Protein AF-A0AA45RXM5-F1 (afdb_monomer_lite)

Structure (mmCIF, N/CA/C/O backbone):
data_AF-A0AA45RXM5-F1
#
_entry.id   AF-A0AA45RXM5-F1
#
loop_
_atom_site.group_PDB
_atom_site.id
_atom_site.type_symbol
_atom_site.label_atom_id
_atom_site.label_alt_id
_atom_site.label_comp_id
_atom_site.label_asym_id
_atom_site.label_entity_id
_atom_site.label_seq_id
_atom_site.pdbx_PDB_ins_code
_atom_site.Cartn_x
_atom_site.Cartn_y
_atom_site.Cartn_z
_atom_site.occupancy
_atom_site.B_iso_or_equiv
_atom_site.auth_seq_id
_atom_site.auth_comp_id
_atom_site.auth_asym_id
_atom_site.auth_atom_id
_atom_site.pdbx_PDB_model_num
ATOM 1 N N . MET A 1 1 ? 34.322 11.669 0.028 1.00 33.38 1 MET A N 1
ATOM 2 C CA . MET A 1 1 ? 33.223 10.801 0.497 1.00 33.38 1 MET A CA 1
ATOM 3 C C . MET A 1 1 ? 32.283 10.610 -0.679 1.00 33.38 1 MET A C 1
ATOM 5 O O . MET A 1 1 ? 31.743 11.590 -1.169 1.00 33.38 1 MET A O 1
ATOM 9 N N . TYR A 1 2 ? 32.224 9.398 -1.224 1.00 33.59 2 TYR A N 1
ATOM 10 C CA . TYR A 1 2 ? 31.360 9.061 -2.355 1.00 33.59 2 TYR A CA 1
ATOM 11 C C . TYR A 1 2 ? 29.954 8.795 -1.804 1.00 33.59 2 TYR A C 1
ATOM 13 O O . TYR A 1 2 ? 29.786 7.878 -1.003 1.00 33.59 2 TYR A O 1
ATOM 21 N N . ASN A 1 3 ? 28.958 9.586 -2.208 1.00 40.06 3 ASN A N 1
ATOM 22 C CA . ASN A 1 3 ? 27.546 9.275 -1.975 1.00 40.06 3 ASN A CA 1
ATOM 23 C C . ASN A 1 3 ? 27.156 8.142 -2.932 1.00 40.06 3 ASN A C 1
ATOM 25 O O . ASN A 1 3 ? 26.559 8.378 -3.980 1.00 40.06 3 ASN A O 1
ATOM 29 N N . GLY A 1 4 ? 27.583 6.916 -2.627 1.00 42.06 4 GLY A N 1
ATOM 30 C CA . GLY A 1 4 ? 27.075 5.730 -3.303 1.00 42.06 4 GLY A CA 1
ATOM 31 C C . GLY A 1 4 ? 25.599 5.598 -2.954 1.00 42.06 4 GLY A C 1
ATOM 32 O O . GLY A 1 4 ? 25.270 5.136 -1.867 1.00 42.06 4 GLY A O 1
ATOM 33 N N . GLY A 1 5 ? 24.722 6.083 -3.834 1.00 47.59 5 GLY A N 1
ATOM 34 C CA . GLY A 1 5 ? 23.278 5.929 -3.697 1.00 47.59 5 GLY A CA 1
ATOM 35 C C . GLY A 1 5 ? 22.941 4.446 -3.701 1.00 47.59 5 GLY A C 1
ATOM 36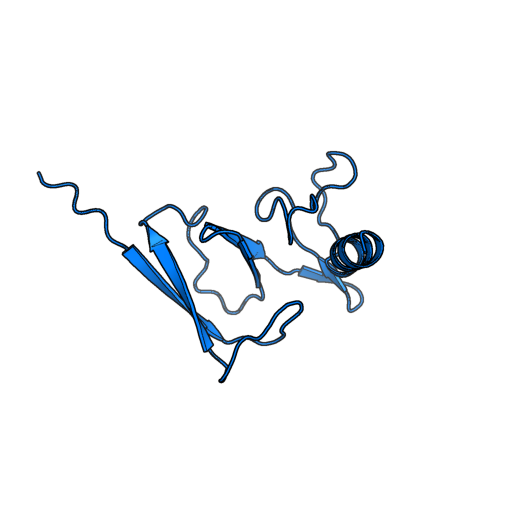 O O . GLY A 1 5 ? 22.945 3.817 -4.755 1.00 47.59 5 GLY A O 1
ATOM 37 N N . GLY A 1 6 ? 22.730 3.868 -2.522 1.00 57.97 6 GLY A N 1
ATOM 38 C CA . GLY A 1 6 ? 22.309 2.480 -2.427 1.00 57.97 6 GLY A CA 1
ATOM 39 C C . GLY A 1 6 ? 20.874 2.342 -2.922 1.00 57.97 6 GLY A C 1
ATOM 40 O O . GLY A 1 6 ? 20.030 3.209 -2.683 1.00 57.97 6 GLY A O 1
ATOM 41 N N . CYS A 1 7 ? 20.618 1.257 -3.642 1.00 63.88 7 CYS A N 1
ATOM 42 C CA . CYS A 1 7 ? 19.267 0.789 -3.904 1.00 63.88 7 CYS A CA 1
ATOM 43 C C . CYS A 1 7 ? 18.884 -0.196 -2.798 1.00 63.88 7 CYS A C 1
ATOM 45 O O . CYS A 1 7 ? 19.647 -1.108 -2.482 1.00 63.88 7 CYS A O 1
ATOM 47 N N . GLU A 1 8 ? 17.701 -0.017 -2.232 1.00 63.69 8 GLU A N 1
ATOM 48 C CA . GLU A 1 8 ? 17.062 -0.934 -1.297 1.00 63.69 8 GLU A CA 1
ATOM 49 C C . GLU A 1 8 ? 16.139 -1.850 -2.104 1.00 63.69 8 GLU A C 1
ATOM 51 O O . GLU A 1 8 ? 15.386 -1.382 -2.962 1.00 63.69 8 GLU A O 1
ATOM 56 N N . THR A 1 9 ? 16.213 -3.157 -1.855 1.00 69.44 9 THR A N 1
ATOM 57 C CA . THR A 1 9 ? 15.263 -4.131 -2.408 1.00 69.44 9 THR A CA 1
ATOM 58 C C . THR A 1 9 ? 14.418 -4.669 -1.265 1.00 69.44 9 THR A C 1
ATOM 60 O O . THR A 1 9 ? 14.967 -5.103 -0.255 1.00 69.44 9 THR A O 1
ATOM 63 N N . LEU A 1 10 ? 13.097 -4.620 -1.422 1.00 73.38 10 LEU A N 1
ATOM 64 C CA . LEU A 1 10 ? 12.132 -5.154 -0.471 1.00 73.38 10 LEU A CA 1
ATOM 65 C C . LEU A 1 10 ? 11.400 -6.334 -1.094 1.00 73.38 10 LEU A C 1
ATOM 67 O O . LEU A 1 10 ? 10.859 -6.220 -2.190 1.00 73.38 10 LEU A O 1
ATOM 71 N N . GLU A 1 11 ? 11.335 -7.429 -0.352 1.00 74.88 11 GLU A N 1
ATOM 72 C CA . GLU A 1 11 ? 10.531 -8.599 -0.676 1.00 74.88 11 GLU A CA 1
ATOM 73 C C . GLU A 1 11 ? 9.260 -8.575 0.165 1.00 74.88 11 GLU A C 1
ATOM 75 O O . GLU A 1 11 ? 9.311 -8.698 1.386 1.00 74.88 11 GLU A O 1
ATOM 80 N N . VAL A 1 12 ? 8.113 -8.395 -0.487 1.00 74.19 12 VAL A N 1
ATOM 81 C CA . VAL A 1 12 ? 6.804 -8.443 0.169 1.00 74.19 12 VAL A CA 1
ATOM 82 C C . VAL A 1 12 ? 6.100 -9.707 -0.275 1.00 74.19 12 VAL A C 1
ATOM 84 O O . VAL A 1 12 ? 5.840 -9.892 -1.466 1.00 74.19 12 VAL A O 1
ATOM 87 N N . LYS A 1 13 ? 5.757 -10.566 0.685 1.00 79.50 13 LYS A N 1
ATOM 88 C CA . LYS A 1 13 ? 4.851 -11.677 0.415 1.00 79.50 13 LYS A CA 1
ATOM 89 C C . LYS A 1 13 ? 3.440 -11.120 0.234 1.00 79.50 13 LYS A C 1
ATOM 91 O O . LYS A 1 13 ? 2.907 -10.487 1.142 1.00 79.50 13 LYS A O 1
ATOM 96 N N . ALA A 1 14 ? 2.856 -11.325 -0.939 1.00 80.31 14 ALA A N 1
ATOM 97 C CA . ALA A 1 14 ? 1.507 -10.878 -1.234 1.00 80.31 14 ALA A CA 1
ATOM 98 C C . ALA A 1 14 ? 0.499 -11.797 -0.536 1.00 80.31 14 ALA A C 1
ATOM 100 O O . ALA A 1 14 ? 0.383 -12.973 -0.876 1.00 80.31 14 ALA A O 1
ATOM 101 N N . ASP A 1 15 ? -0.221 -11.248 0.439 1.00 82.94 15 ASP A N 1
ATOM 102 C CA . ASP A 1 15 ? -1.413 -11.882 1.008 1.00 82.94 15 ASP A CA 1
ATOM 103 C C . ASP A 1 15 ? -2.594 -11.786 0.026 1.00 82.94 15 ASP A C 1
ATOM 105 O O . ASP A 1 15 ? -3.228 -12.785 -0.312 1.00 82.94 15 ASP A O 1
ATOM 109 N N . HIS A 1 16 ? -2.815 -10.587 -0.522 1.00 83.38 16 HIS A N 1
ATOM 110 C CA . HIS A 1 16 ? -3.866 -10.312 -1.493 1.00 83.38 16 HIS A CA 1
ATOM 111 C C . HIS A 1 16 ? -3.394 -9.348 -2.588 1.00 83.38 16 HIS A C 1
ATOM 113 O O . HIS A 1 16 ? -2.630 -8.415 -2.329 1.00 83.38 16 HIS A O 1
ATOM 119 N N . VAL A 1 17 ? -3.876 -9.546 -3.820 1.00 85.12 17 VAL A N 1
ATOM 120 C CA . VAL A 1 17 ? -3.550 -8.701 -4.978 1.00 85.12 17 VAL A CA 1
ATOM 121 C C . VAL A 1 17 ? -4.806 -7.987 -5.456 1.00 85.12 17 VAL A C 1
ATOM 123 O O . VAL A 1 17 ? -5.671 -8.587 -6.082 1.00 85.12 17 VAL A O 1
ATOM 126 N N . TYR A 1 18 ? -4.889 -6.683 -5.189 1.00 84.00 18 TYR A N 1
ATOM 127 C CA . TYR A 1 18 ? -6.038 -5.863 -5.591 1.00 84.00 18 TYR A CA 1
ATOM 128 C C . TYR A 1 18 ? -5.980 -5.408 -7.056 1.00 84.00 18 TYR A C 1
ATOM 130 O O . TYR A 1 18 ? -7.015 -5.141 -7.663 1.00 84.00 18 TYR A O 1
ATOM 138 N N . ARG A 1 19 ? -4.775 -5.267 -7.630 1.00 83.75 19 ARG A N 1
ATOM 139 C CA . ARG A 1 19 ? -4.559 -4.862 -9.029 1.00 83.75 19 ARG A CA 1
ATOM 140 C C . ARG A 1 19 ? -3.294 -5.496 -9.599 1.00 83.75 19 ARG A C 1
ATOM 142 O O . ARG A 1 19 ? -2.278 -5.575 -8.913 1.00 83.75 19 ARG A O 1
ATOM 149 N N . GLY A 1 20 ? -3.347 -5.833 -10.887 1.00 80.62 20 GLY A N 1
ATOM 150 C CA . GLY A 1 20 ? -2.238 -6.472 -11.594 1.00 80.62 20 GLY A CA 1
ATOM 151 C C . GLY A 1 20 ? -2.004 -7.905 -11.119 1.00 80.62 20 GLY A C 1
ATOM 152 O O . GLY A 1 20 ? -2.914 -8.554 -10.613 1.00 80.62 20 GLY A O 1
ATOM 153 N N . GLU A 1 21 ? -0.776 -8.384 -11.283 1.00 75.06 21 GLU A N 1
ATOM 154 C CA . GLU A 1 21 ? -0.367 -9.746 -10.932 1.00 75.06 21 GLU A CA 1
ATOM 155 C C . GLU A 1 21 ? 0.863 -9.687 -10.014 1.00 75.06 21 GLU A C 1
ATOM 157 O O . GLU A 1 21 ? 1.782 -8.899 -10.255 1.00 75.06 21 GLU A O 1
ATOM 162 N N . ALA A 1 22 ? 0.894 -10.496 -8.949 1.00 67.00 22 ALA A N 1
ATOM 163 C CA . ALA A 1 22 ? 2.046 -10.580 -8.039 1.00 67.00 22 ALA A CA 1
ATOM 164 C C . ALA A 1 22 ? 2.991 -11.762 -8.328 1.00 67.00 22 ALA A C 1
ATOM 166 O O . ALA A 1 22 ? 4.049 -11.836 -7.710 1.00 67.00 22 ALA A O 1
ATOM 167 N N . GLY A 1 23 ? 2.652 -12.645 -9.276 1.00 66.94 23 GLY A N 1
ATOM 168 C CA . GLY A 1 23 ? 3.434 -13.852 -9.575 1.00 66.94 23 GLY A CA 1
ATOM 169 C C . GLY A 1 23 ? 3.450 -14.858 -8.416 1.00 66.94 23 GLY A C 1
ATOM 170 O O . GLY A 1 23 ? 2.518 -14.891 -7.611 1.00 66.94 23 GLY A O 1
ATOM 171 N N . ASP A 1 24 ? 4.511 -15.669 -8.332 1.00 61.41 24 ASP A N 1
ATOM 172 C CA . ASP A 1 24 ? 4.769 -16.642 -7.257 1.00 61.41 24 ASP A CA 1
ATOM 173 C C . ASP A 1 24 ? 5.056 -15.948 -5.909 1.00 61.41 24 ASP A C 1
ATOM 175 O O . ASP A 1 24 ? 6.186 -15.875 -5.432 1.00 61.41 24 ASP A O 1
ATOM 179 N N . GLY A 1 25 ? 4.002 -15.411 -5.292 1.00 67.50 25 GLY A N 1
ATOM 180 C CA . GLY A 1 25 ? 3.873 -15.128 -3.860 1.00 67.50 25 GLY A CA 1
ATOM 181 C C . GLY A 1 25 ? 4.692 -13.972 -3.281 1.00 67.50 25 GLY A C 1
ATOM 182 O O . GLY A 1 25 ? 4.222 -13.340 -2.340 1.00 67.50 25 GLY A O 1
ATOM 183 N N . THR A 1 26 ? 5.868 -13.655 -3.820 1.00 73.25 26 THR A N 1
ATOM 184 C CA . THR A 1 26 ? 6.769 -12.623 -3.296 1.00 73.25 26 THR A CA 1
ATOM 185 C C . THR A 1 26 ? 7.070 -11.596 -4.373 1.00 73.25 26 THR A C 1
ATOM 187 O O . THR A 1 26 ? 7.691 -11.902 -5.391 1.00 73.25 26 THR A O 1
ATOM 190 N N . ARG A 1 27 ? 6.674 -10.346 -4.131 1.00 76.81 27 ARG A N 1
ATOM 191 C CA . ARG A 1 27 ? 6.983 -9.228 -5.017 1.00 76.81 27 ARG A CA 1
ATOM 192 C C . ARG A 1 27 ? 8.201 -8.476 -4.511 1.00 76.81 27 ARG A C 1
ATOM 194 O O . ARG A 1 27 ? 8.248 -8.048 -3.358 1.00 76.81 27 ARG A O 1
ATOM 201 N N . GLN A 1 28 ? 9.173 -8.310 -5.401 1.00 75.94 28 GLN A N 1
ATOM 202 C CA . GLN A 1 28 ? 10.348 -7.489 -5.158 1.00 75.94 28 GLN A CA 1
ATOM 203 C C . GLN A 1 28 ? 10.100 -6.066 -5.634 1.00 75.94 28 GLN A C 1
ATOM 205 O O . GLN A 1 28 ? 9.800 -5.841 -6.805 1.00 75.94 28 GLN A O 1
ATOM 210 N N . PHE A 1 29 ? 10.291 -5.107 -4.740 1.00 75.75 29 PHE A N 1
ATOM 211 C CA . PHE A 1 29 ? 10.274 -3.694 -5.071 1.00 75.75 29 PHE A CA 1
ATOM 212 C C . PHE A 1 29 ? 11.668 -3.105 -4.883 1.00 75.75 29 PHE A C 1
ATOM 214 O O . PHE A 1 29 ? 12.325 -3.361 -3.874 1.00 75.75 29 PHE A O 1
ATOM 221 N N . LYS A 1 30 ? 12.126 -2.308 -5.850 1.00 70.56 30 LYS A N 1
ATOM 222 C CA . LYS A 1 30 ? 13.434 -1.643 -5.815 1.00 70.56 30 LYS A CA 1
ATOM 223 C C . LYS A 1 30 ? 13.221 -0.138 -5.721 1.00 70.56 30 LYS A C 1
ATOM 225 O O . LYS A 1 30 ? 12.496 0.413 -6.539 1.00 70.56 30 LYS A O 1
ATOM 230 N N . SER A 1 31 ? 13.865 0.518 -4.763 1.00 66.06 31 SER A N 1
ATOM 231 C CA . SER A 1 31 ? 13.867 1.985 -4.652 1.00 66.06 31 SER A CA 1
ATOM 232 C C . SER A 1 31 ? 15.203 2.469 -4.094 1.00 66.06 31 SER A C 1
ATOM 234 O O . SER A 1 31 ? 15.979 1.660 -3.582 1.00 66.06 31 SER A O 1
ATOM 236 N N . ARG A 1 32 ? 15.529 3.759 -4.187 1.00 65.12 32 ARG A N 1
ATOM 237 C CA . ARG A 1 32 ? 16.746 4.294 -3.554 1.00 65.12 32 ARG A CA 1
ATOM 238 C C . ARG A 1 32 ? 16.572 4.368 -2.042 1.00 65.12 32 ARG A C 1
ATOM 240 O O . ARG A 1 32 ? 15.460 4.503 -1.530 1.00 65.12 32 ARG A O 1
ATOM 247 N N . ILE A 1 33 ? 17.704 4.342 -1.340 1.00 58.56 33 ILE A N 1
ATOM 248 C CA . ILE A 1 33 ? 17.742 4.526 0.111 1.00 58.56 33 ILE A CA 1
ATOM 249 C C . ILE A 1 33 ? 16.995 5.799 0.510 1.00 58.56 33 ILE A C 1
ATOM 251 O O . ILE A 1 33 ? 17.378 6.900 0.115 1.00 58.56 33 ILE A O 1
ATOM 255 N N . GLY A 1 34 ? 15.934 5.634 1.304 1.00 57.25 34 GLY A N 1
ATOM 256 C CA . GLY A 1 34 ? 15.119 6.740 1.817 1.00 57.25 34 GLY A CA 1
ATOM 257 C C . GLY A 1 34 ? 14.047 7.289 0.864 1.00 57.25 34 GLY A C 1
ATOM 258 O O . GLY A 1 34 ? 13.350 8.227 1.245 1.00 57.25 34 GLY A O 1
ATOM 259 N N . GLU A 1 35 ? 13.878 6.723 -0.339 1.00 59.16 35 GLU A N 1
ATOM 260 C CA . GLU A 1 35 ? 12.689 6.980 -1.179 1.00 59.16 35 GLU A CA 1
ATOM 261 C C . GLU A 1 35 ? 11.441 6.289 -0.623 1.00 59.16 35 GLU A C 1
ATOM 263 O O . GLU A 1 35 ? 10.311 6.715 -0.859 1.00 59.16 35 GLU A O 1
ATOM 268 N N . TRP A 1 36 ? 11.645 5.257 0.189 1.00 61.38 36 TRP A N 1
ATOM 269 C CA . TRP A 1 36 ? 10.621 4.756 1.081 1.00 61.38 36 TRP A CA 1
ATOM 270 C C . TRP A 1 36 ? 10.365 5.811 2.160 1.00 61.38 36 TRP A C 1
ATOM 272 O O . TRP A 1 36 ? 11.286 6.216 2.872 1.00 61.38 36 TRP A O 1
ATOM 282 N N . GLY A 1 37 ? 9.108 6.244 2.313 1.00 53.16 37 GLY A N 1
ATOM 283 C CA . GLY A 1 37 ? 8.677 7.022 3.481 1.00 53.16 37 GLY A CA 1
ATOM 284 C C . GLY A 1 37 ? 9.128 6.367 4.801 1.00 53.16 37 GLY A C 1
ATOM 285 O O . GLY A 1 37 ? 9.560 5.215 4.790 1.00 53.16 37 GLY A O 1
ATOM 286 N N . PRO A 1 38 ? 9.045 7.078 5.942 1.00 47.34 38 PRO A N 1
ATOM 287 C CA . PRO A 1 38 ? 9.793 6.775 7.164 1.00 47.34 38 PRO A CA 1
ATOM 288 C C . PRO A 1 38 ? 9.735 5.284 7.498 1.00 47.34 38 PRO A C 1
ATOM 290 O O . PRO A 1 38 ? 8.689 4.815 7.926 1.00 47.34 38 PRO A O 1
ATOM 293 N N . ARG A 1 39 ? 10.851 4.589 7.219 1.00 54.97 39 ARG A N 1
ATOM 294 C CA . ARG A 1 39 ? 11.170 3.182 7.504 1.00 54.97 39 ARG A CA 1
ATOM 295 C C . ARG A 1 39 ? 9.950 2.268 7.565 1.00 54.97 39 ARG A C 1
ATOM 297 O O . ARG A 1 39 ? 9.247 2.238 8.571 1.00 54.97 39 ARG A O 1
ATOM 304 N N . PHE A 1 40 ? 9.770 1.475 6.512 1.00 53.88 40 PHE A N 1
ATOM 305 C CA . PHE A 1 40 ? 8.901 0.304 6.544 1.00 53.88 40 PHE A CA 1
ATOM 306 C C . PHE A 1 40 ? 9.071 -0.413 7.891 1.00 53.88 40 PHE A C 1
ATOM 308 O O . PHE A 1 40 ? 10.203 -0.777 8.236 1.00 53.88 40 PHE A O 1
ATOM 315 N N . PRO A 1 41 ? 8.014 -0.540 8.700 1.00 56.09 41 PRO A N 1
ATOM 316 C CA . PRO A 1 41 ? 8.129 -1.304 9.916 1.00 56.09 41 PRO A CA 1
ATOM 317 C C . PRO A 1 41 ? 8.390 -2.753 9.487 1.00 56.09 41 PRO A C 1
ATOM 319 O O . PRO A 1 41 ? 7.647 -3.311 8.683 1.00 56.09 41 PRO A O 1
ATOM 322 N N . VAL A 1 42 ? 9.478 -3.361 9.968 1.00 58.62 42 VAL A N 1
ATOM 323 C CA . VAL A 1 42 ? 9.619 -4.825 9.937 1.00 58.62 42 VAL A CA 1
ATOM 324 C C . VAL A 1 42 ? 8.643 -5.348 10.988 1.00 58.62 42 VAL A C 1
ATOM 326 O O . VAL A 1 42 ? 9.035 -5.685 12.102 1.00 58.62 42 VAL A O 1
ATOM 329 N N . THR A 1 43 ? 7.352 -5.266 10.680 1.00 61.22 43 THR A N 1
ATOM 330 C CA . THR A 1 43 ? 6.259 -5.700 11.545 1.00 61.22 43 THR A CA 1
ATOM 331 C C . THR A 1 43 ? 5.427 -6.742 10.825 1.00 61.22 43 THR A C 1
ATOM 333 O O . THR A 1 43 ? 5.408 -6.824 9.600 1.00 61.22 43 THR A O 1
ATOM 336 N N . GLU A 1 44 ? 4.731 -7.554 11.611 1.00 66.44 44 GLU A N 1
ATOM 337 C CA . GLU A 1 44 ? 3.742 -8.521 11.127 1.00 66.44 44 GLU A CA 1
ATOM 338 C C . GLU A 1 44 ? 2.426 -7.835 10.705 1.00 66.44 44 GLU A C 1
ATOM 340 O O . GLU A 1 44 ? 1.428 -8.498 10.439 1.00 66.44 44 GLU A O 1
ATOM 345 N N . GLU A 1 45 ? 2.399 -6.499 10.669 1.00 75.06 45 GLU A N 1
ATOM 346 C CA . GLU A 1 45 ? 1.209 -5.721 10.349 1.00 75.06 45 GLU A CA 1
ATOM 347 C C . GLU A 1 45 ? 0.989 -5.656 8.837 1.00 75.06 45 GLU A C 1
ATOM 349 O O . GLU A 1 45 ? 1.915 -5.451 8.048 1.00 75.06 45 GLU A O 1
ATOM 354 N N . LEU A 1 46 ? -0.273 -5.788 8.433 1.00 81.81 46 LEU A N 1
ATOM 355 C CA . LEU A 1 46 ? -0.659 -5.684 7.036 1.00 81.81 46 LEU A CA 1
ATOM 356 C C . LEU A 1 46 ? -0.429 -4.264 6.512 1.00 81.81 46 LEU A C 1
ATOM 358 O O . LEU A 1 46 ? -0.623 -3.254 7.193 1.00 81.81 46 LEU A O 1
ATOM 362 N N . ILE A 1 47 ? -0.064 -4.198 5.242 1.00 84.88 47 ILE A N 1
ATOM 363 C CA . ILE A 1 47 ? 0.222 -2.963 4.522 1.00 84.88 47 ILE A CA 1
ATOM 364 C C . ILE A 1 47 ? -0.349 -3.048 3.112 1.00 84.88 47 ILE A C 1
ATOM 366 O O . ILE A 1 47 ? -0.456 -4.121 2.520 1.00 84.88 47 ILE A O 1
ATOM 370 N N . VAL A 1 48 ? -0.668 -1.890 2.549 1.00 88.44 48 VAL A N 1
ATOM 371 C CA . VAL A 1 48 ? -1.019 -1.752 1.137 1.00 88.44 48 VAL A CA 1
ATOM 372 C C . VAL A 1 48 ? 0.144 -1.085 0.425 1.00 88.44 48 VAL A C 1
ATOM 374 O O . VAL A 1 48 ? 0.570 -0.001 0.822 1.00 88.44 48 VAL A O 1
ATOM 377 N N . VAL A 1 49 ? 0.644 -1.728 -0.629 1.00 86.00 49 VAL A N 1
ATOM 378 C CA . VAL A 1 49 ? 1.735 -1.224 -1.472 1.00 86.00 49 VAL A CA 1
ATOM 379 C C . VAL A 1 49 ? 1.190 -0.929 -2.867 1.00 86.00 49 VAL A C 1
ATOM 381 O O . VAL A 1 49 ? 0.458 -1.734 -3.437 1.00 86.00 49 VAL A O 1
ATOM 384 N N . SER A 1 50 ? 1.558 0.224 -3.420 1.00 86.75 50 SER A N 1
ATOM 385 C CA . SER A 1 50 ? 1.258 0.633 -4.792 1.00 86.75 50 SER A CA 1
ATOM 386 C C . SER A 1 50 ? 2.555 1.007 -5.497 1.00 86.75 50 SER A C 1
ATOM 388 O O . SER A 1 50 ? 3.351 1.782 -4.969 1.00 86.75 50 SER A O 1
ATOM 390 N N . GLU A 1 51 ? 2.758 0.471 -6.694 1.00 83.88 51 GLU A N 1
ATOM 391 C CA . GLU A 1 51 ? 3.863 0.829 -7.578 1.00 83.88 51 GLU A CA 1
ATOM 392 C C . GLU A 1 51 ? 3.290 1.483 -8.836 1.00 83.88 51 GLU A C 1
ATOM 394 O O . GLU A 1 51 ? 2.504 0.879 -9.567 1.00 83.88 51 GLU A O 1
ATOM 399 N N . GLU A 1 52 ? 3.686 2.728 -9.088 1.00 79.69 52 GLU A N 1
ATOM 400 C CA . GLU A 1 52 ? 3.210 3.527 -10.213 1.00 79.69 52 GLU A CA 1
ATOM 401 C C . GLU A 1 52 ? 4.394 4.222 -10.886 1.00 79.69 52 GLU A C 1
ATOM 403 O O . GLU A 1 52 ? 5.133 4.963 -10.242 1.00 79.69 52 GLU A O 1
ATOM 408 N N . ALA A 1 53 ? 4.591 3.984 -12.187 1.00 79.19 53 ALA A N 1
ATOM 409 C CA . ALA A 1 53 ? 5.690 4.568 -12.968 1.00 79.19 53 ALA A CA 1
ATOM 410 C C . ALA A 1 53 ? 7.085 4.422 -12.307 1.00 79.19 53 ALA A C 1
ATOM 412 O O . ALA A 1 53 ? 7.918 5.323 -12.387 1.00 79.19 53 ALA A O 1
ATOM 413 N N . GLY A 1 54 ? 7.330 3.294 -11.629 1.00 73.50 54 GLY A N 1
ATOM 414 C CA . GLY A 1 54 ? 8.584 3.015 -10.917 1.00 73.50 54 GLY A CA 1
ATOM 415 C C . GLY A 1 54 ? 8.724 3.709 -9.556 1.00 73.50 54 GLY A C 1
ATOM 416 O O . GLY A 1 54 ? 9.744 3.543 -8.899 1.00 73.50 54 GLY A O 1
ATOM 417 N N . SER A 1 55 ? 7.715 4.467 -9.117 1.00 75.88 55 SER A N 1
ATOM 418 C CA . SER A 1 55 ? 7.629 5.011 -7.761 1.00 75.88 55 SER A CA 1
ATOM 419 C C . SER A 1 55 ? 6.784 4.093 -6.891 1.00 75.88 55 SER A C 1
ATOM 421 O O . SER A 1 55 ? 5.650 3.770 -7.244 1.00 75.88 55 SER A O 1
ATOM 423 N N . VAL A 1 56 ? 7.314 3.697 -5.736 1.00 78.06 56 VAL A N 1
ATOM 424 C CA . VAL A 1 56 ? 6.600 2.829 -4.797 1.00 78.06 56 VAL A CA 1
ATOM 425 C C . VAL A 1 56 ? 6.120 3.643 -3.603 1.00 78.06 56 VAL A C 1
ATOM 427 O O . VAL A 1 56 ? 6.883 4.372 -2.977 1.00 78.06 56 VAL A O 1
ATOM 430 N N . SER A 1 57 ? 4.835 3.524 -3.292 1.00 82.31 57 SER A N 1
ATOM 431 C CA . SER A 1 57 ? 4.180 4.141 -2.139 1.00 82.31 57 SER A CA 1
ATOM 432 C C . SER A 1 57 ? 3.463 3.076 -1.323 1.00 82.31 57 SER A C 1
ATOM 434 O O . SER A 1 57 ? 3.046 2.049 -1.855 1.00 82.31 57 SER A O 1
ATOM 436 N N . TRP A 1 58 ? 3.300 3.307 -0.024 1.00 85.56 58 TRP A N 1
ATOM 437 C CA . TRP A 1 58 ? 2.660 2.336 0.857 1.00 85.56 58 TRP A CA 1
ATOM 438 C C . TRP A 1 58 ? 1.915 3.005 2.006 1.00 85.56 58 TRP A C 1
ATOM 440 O O . TRP A 1 58 ? 2.134 4.177 2.311 1.00 85.56 58 TRP A O 1
ATOM 450 N N . SER A 1 59 ? 1.032 2.250 2.653 1.00 87.19 59 SER A N 1
ATOM 451 C CA . SER A 1 59 ? 0.311 2.677 3.849 1.00 87.19 59 SER A CA 1
ATOM 452 C C . SER A 1 59 ? -0.008 1.481 4.751 1.00 87.19 59 SER A C 1
ATOM 454 O O . SER A 1 59 ? -0.253 0.398 4.213 1.00 87.19 59 SER A O 1
ATOM 456 N N . PRO A 1 60 ? -0.012 1.633 6.091 1.00 86.88 60 PRO A N 1
ATOM 457 C CA . PRO A 1 60 ? -0.556 0.617 6.986 1.00 86.88 60 PRO A CA 1
ATOM 458 C C . PRO A 1 60 ? -1.989 0.260 6.593 1.00 86.88 60 PRO A C 1
ATOM 460 O O . PRO A 1 60 ? -2.786 1.145 6.271 1.00 86.88 60 PRO A O 1
ATOM 463 N N . ALA A 1 61 ? -2.306 -1.028 6.634 1.00 88.25 61 ALA A N 1
ATOM 464 C CA . ALA A 1 61 ? -3.642 -1.537 6.394 1.00 88.25 61 ALA A CA 1
ATOM 465 C C . ALA A 1 61 ? -4.325 -1.746 7.747 1.00 88.25 61 ALA A C 1
ATOM 467 O O . ALA A 1 61 ? -3.905 -2.573 8.551 1.00 88.25 61 ALA A O 1
ATOM 468 N N . THR A 1 62 ? -5.375 -0.977 8.017 1.00 89.56 62 THR A N 1
ATOM 469 C CA . THR A 1 62 ? -6.218 -1.190 9.198 1.00 89.56 62 THR A CA 1
ATOM 470 C C . THR A 1 62 ? -7.488 -1.901 8.767 1.00 89.56 62 THR A C 1
ATOM 472 O O . THR A 1 62 ? -8.284 -1.328 8.028 1.00 89.56 62 THR A O 1
ATOM 475 N N . GLU A 1 63 ? -7.703 -3.126 9.232 1.00 88.88 63 GLU A N 1
ATOM 476 C CA . GLU A 1 63 ? -8.975 -3.814 9.018 1.00 88.88 63 GLU A CA 1
ATOM 477 C C . GLU A 1 63 ? -10.025 -3.319 10.024 1.00 88.88 63 GLU A C 1
ATOM 479 O O . GLU A 1 63 ? -9.774 -3.272 11.230 1.00 88.88 63 GLU A O 1
ATOM 484 N N . ARG A 1 64 ? -11.201 -2.915 9.530 1.00 87.94 64 ARG A N 1
ATOM 485 C CA . ARG A 1 64 ? -12.387 -2.600 10.342 1.00 87.94 64 ARG A CA 1
ATOM 486 C C . ARG A 1 64 ? -13.630 -3.075 9.608 1.00 87.94 64 ARG A C 1
ATOM 488 O O . ARG A 1 64 ? -13.787 -2.772 8.427 1.00 87.94 64 ARG A O 1
ATOM 495 N N . ASP A 1 65 ? -14.491 -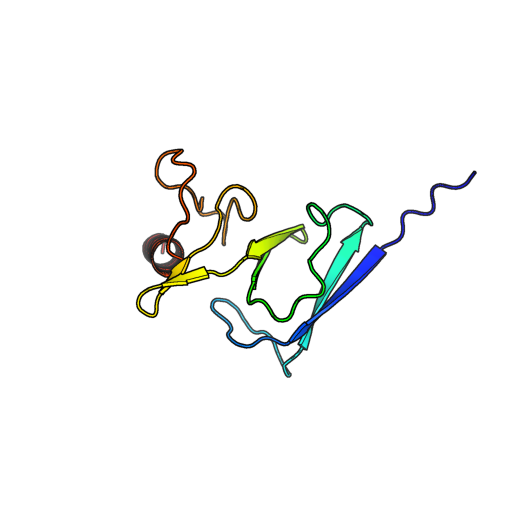3.824 10.291 1.00 87.62 65 ASP A N 1
ATOM 496 C CA . ASP A 1 65 ? -15.741 -4.352 9.723 1.00 87.62 65 ASP A CA 1
ATOM 497 C C . ASP A 1 65 ? -15.532 -5.115 8.393 1.00 87.62 65 ASP A C 1
ATOM 499 O O . ASP A 1 65 ? -16.307 -4.976 7.449 1.00 87.62 65 ASP A O 1
ATOM 503 N N . GLY A 1 66 ? -14.437 -5.883 8.288 1.00 87.62 66 GLY A N 1
ATOM 504 C CA . GLY A 1 66 ? -14.072 -6.636 7.078 1.00 87.62 6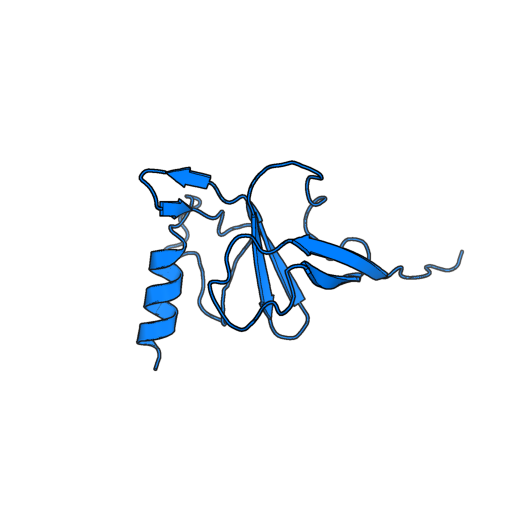6 GLY A CA 1
ATOM 505 C C . GLY A 1 66 ? -13.609 -5.775 5.895 1.00 87.62 66 GLY A C 1
ATOM 506 O O . GLY A 1 66 ? -13.471 -6.277 4.783 1.00 87.62 66 GLY A O 1
ATOM 507 N N . ARG A 1 67 ? -13.381 -4.474 6.107 1.00 91.56 67 ARG A N 1
ATOM 508 C CA . ARG A 1 67 ? -12.876 -3.538 5.097 1.00 91.56 67 ARG A CA 1
ATOM 509 C C . ARG A 1 67 ? -11.471 -3.086 5.466 1.00 91.56 67 ARG A C 1
ATOM 511 O O . ARG A 1 67 ? -11.176 -2.813 6.628 1.00 91.56 67 ARG A O 1
ATOM 518 N N . ILE A 1 68 ? -10.622 -2.944 4.455 1.00 92.25 68 ILE A N 1
ATOM 519 C CA . ILE A 1 68 ? -9.271 -2.410 4.619 1.00 92.25 68 ILE A CA 1
ATOM 520 C C . ILE A 1 68 ? -9.296 -0.893 4.500 1.00 92.25 68 ILE A C 1
ATOM 522 O O . ILE A 1 68 ? -9.799 -0.348 3.519 1.00 92.25 68 ILE A O 1
ATOM 526 N N . PHE A 1 69 ? -8.706 -0.224 5.480 1.00 92.12 69 PHE A N 1
ATOM 527 C CA . PHE A 1 69 ? -8.526 1.217 5.515 1.00 92.12 69 PHE A CA 1
ATOM 528 C C . PHE A 1 69 ? -7.045 1.579 5.396 1.00 92.12 69 PHE A C 1
ATOM 530 O O . PHE A 1 69 ? -6.195 0.952 6.028 1.00 92.12 69 PHE A O 1
ATOM 537 N N . ILE A 1 70 ? -6.750 2.612 4.609 1.00 91.62 70 ILE A N 1
ATOM 538 C CA . ILE A 1 70 ? -5.401 3.127 4.352 1.00 91.62 70 ILE A CA 1
ATOM 539 C C . ILE A 1 70 ? -5.280 4.589 4.787 1.00 91.62 70 ILE A C 1
ATOM 541 O O . ILE A 1 70 ? -6.234 5.358 4.682 1.00 91.62 70 ILE A O 1
ATOM 545 N N . ASP A 1 71 ? -4.092 4.993 5.238 1.00 89.06 71 ASP A N 1
ATOM 546 C CA . ASP A 1 71 ? -3.741 6.404 5.446 1.00 89.06 71 ASP A CA 1
ATOM 547 C C . ASP A 1 71 ? -3.417 7.074 4.093 1.00 89.06 71 ASP A C 1
ATOM 549 O O . ASP A 1 71 ? -2.387 6.741 3.481 1.00 89.06 71 ASP A O 1
ATOM 553 N N . PRO A 1 72 ? -4.246 8.031 3.626 1.00 88.62 72 PRO A N 1
ATOM 554 C CA . PRO A 1 72 ? -4.046 8.699 2.347 1.00 88.62 72 PRO A CA 1
ATOM 555 C C . PRO A 1 72 ? -2.856 9.675 2.345 1.00 88.62 72 PRO A C 1
ATOM 557 O O . PRO A 1 72 ? -2.382 10.079 1.284 1.00 88.62 72 PRO A O 1
ATOM 560 N N . LYS A 1 73 ? -2.316 10.058 3.511 1.00 84.81 73 LYS A N 1
ATOM 561 C CA . LYS A 1 73 ? -1.105 10.897 3.589 1.00 84.81 73 LYS A CA 1
ATOM 562 C C . LYS A 1 73 ? 0.147 10.125 3.183 1.00 84.81 73 LYS A C 1
ATOM 564 O O . LYS A 1 73 ? 1.078 10.732 2.644 1.00 84.81 73 LYS A O 1
ATOM 569 N N . ARG A 1 74 ? 0.161 8.814 3.453 1.00 83.62 74 ARG A N 1
ATOM 570 C CA . ARG A 1 74 ? 1.253 7.894 3.104 1.00 83.62 74 ARG A CA 1
ATOM 571 C C . ARG A 1 74 ? 1.084 7.317 1.700 1.00 83.62 74 ARG A C 1
ATOM 573 O O . ARG A 1 74 ? 2.031 7.345 0.922 1.00 83.62 74 ARG A O 1
ATOM 580 N N . LEU A 1 75 ? -0.133 6.895 1.351 1.00 87.31 75 LEU A N 1
ATOM 581 C CA . LEU A 1 75 ? -0.483 6.417 0.013 1.00 87.31 75 LEU A CA 1
ATOM 582 C C . LEU A 1 75 ? -1.439 7.409 -0.649 1.00 87.31 75 LEU A C 1
ATOM 584 O O . LEU A 1 75 ? -2.649 7.322 -0.473 1.00 87.31 75 LEU A O 1
ATOM 588 N N . ARG A 1 76 ? -0.884 8.386 -1.375 1.00 86.56 76 ARG A N 1
ATOM 589 C CA . ARG A 1 76 ? -1.634 9.547 -1.899 1.00 86.56 76 ARG A CA 1
ATOM 590 C C . ARG A 1 76 ? -2.477 9.242 -3.132 1.00 86.56 76 ARG A C 1
ATOM 592 O O . ARG A 1 76 ? -3.489 9.901 -3.367 1.00 86.56 76 ARG A O 1
ATOM 599 N N . SER A 1 77 ? -2.049 8.273 -3.927 1.00 87.62 77 SER A N 1
ATOM 600 C CA . SER A 1 77 ? -2.748 7.840 -5.129 1.00 87.62 77 SER A CA 1
ATOM 601 C C . SER A 1 77 ? -2.621 6.340 -5.316 1.00 87.62 77 SER A C 1
ATOM 603 O O . SER A 1 77 ? -1.671 5.722 -4.835 1.00 87.62 77 SER A O 1
ATOM 605 N N . ILE A 1 78 ? -3.597 5.776 -6.020 1.00 89.62 78 ILE A N 1
ATOM 606 C CA . ILE A 1 78 ? -3.544 4.429 -6.578 1.00 89.62 78 ILE A CA 1
ATOM 607 C C . ILE A 1 78 ? -4.070 4.530 -8.009 1.00 89.62 78 ILE A C 1
ATOM 609 O O . ILE A 1 78 ? -5.169 5.036 -8.226 1.00 89.62 78 ILE A O 1
ATOM 613 N N . ALA A 1 79 ? -3.309 4.059 -8.996 1.00 86.62 79 ALA A N 1
ATOM 614 C CA . ALA A 1 79 ? -3.665 4.147 -10.418 1.00 86.62 79 ALA A CA 1
ATOM 615 C C . ALA A 1 79 ? -3.934 5.585 -10.918 1.00 86.62 79 ALA A C 1
ATOM 617 O O . ALA A 1 79 ? -4.825 5.814 -11.738 1.00 86.62 79 ALA A O 1
ATOM 618 N N . GLY A 1 80 ? -3.227 6.576 -10.375 1.00 86.31 80 GLY A N 1
ATOM 619 C CA . GLY A 1 80 ? -3.473 7.992 -10.646 1.00 86.31 80 GLY A CA 1
ATOM 620 C C . GLY A 1 80 ? -4.820 8.513 -10.123 1.00 86.31 80 GLY A C 1
ATOM 621 O O . GLY A 1 80 ? -5.221 9.621 -10.487 1.00 86.31 80 GLY A O 1
ATOM 622 N N . VAL A 1 81 ? -5.534 7.742 -9.294 1.00 87.88 81 VAL A N 1
ATOM 623 C CA . VAL A 1 81 ? -6.727 8.185 -8.562 1.00 87.88 81 VAL A CA 1
ATOM 624 C C . VAL A 1 81 ? -6.310 8.606 -7.150 1.00 87.88 81 VAL A C 1
ATOM 626 O O . VAL A 1 81 ? -5.706 7.802 -6.436 1.00 87.88 81 VAL A O 1
ATOM 629 N N . PRO A 1 82 ? -6.608 9.848 -6.723 1.00 89.19 82 PRO A N 1
ATOM 630 C CA . PRO A 1 82 ? -6.343 10.296 -5.360 1.00 89.19 82 PRO A CA 1
ATOM 631 C C . PRO A 1 82 ? -7.078 9.439 -4.324 1.00 89.19 82 PRO A C 1
ATOM 633 O O . PRO A 1 82 ? -8.276 9.177 -4.458 1.00 89.19 82 PRO A O 1
ATOM 636 N N . THR A 1 83 ? -6.376 9.033 -3.267 1.00 88.31 83 THR A N 1
ATOM 637 C CA . THR A 1 83 ? -6.980 8.285 -2.151 1.00 88.31 83 THR A CA 1
ATOM 638 C C . THR A 1 83 ? -7.842 9.197 -1.274 1.00 88.31 83 THR A C 1
ATOM 640 O O . THR A 1 83 ? -8.929 8.806 -0.851 1.00 88.31 83 THR A O 1
ATOM 643 N N . SER A 1 84 ? -7.431 10.453 -1.077 1.00 83.25 84 SER A N 1
ATOM 644 C CA . SER A 1 84 ? -8.235 11.476 -0.400 1.00 83.25 84 SER A CA 1
ATOM 645 C C . SER A 1 84 ? -9.402 11.944 -1.272 1.00 83.25 84 SER A C 1
ATOM 647 O O . SER A 1 84 ? -9.190 12.529 -2.330 1.00 83.25 84 SER A O 1
ATOM 649 N N . ALA A 1 85 ? -10.638 11.774 -0.796 1.00 66.94 85 ALA A N 1
ATOM 650 C CA . ALA A 1 85 ? -11.823 12.285 -1.492 1.00 66.94 85 ALA A CA 1
ATOM 651 C C . ALA A 1 85 ? -12.046 13.799 -1.283 1.00 66.94 85 ALA A C 1
AT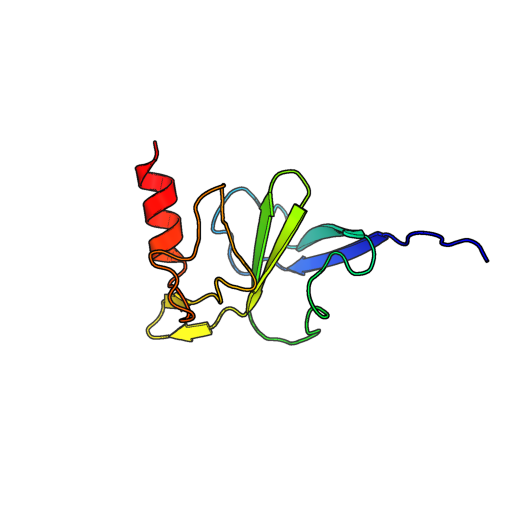OM 653 O O . ALA A 1 85 ? -12.576 14.463 -2.167 1.00 66.94 85 ALA A O 1
ATOM 654 N N . THR A 1 86 ? -11.653 14.352 -0.126 1.00 60.53 86 THR A N 1
ATOM 655 C CA . THR A 1 86 ? -12.065 15.712 0.298 1.00 60.53 86 THR A CA 1
ATOM 656 C C . THR A 1 86 ? -11.062 16.438 1.208 1.00 60.53 86 THR A C 1
ATOM 658 O O . THR A 1 86 ? -11.427 17.362 1.925 1.00 60.53 86 THR A O 1
ATOM 661 N N . GLY A 1 87 ? -9.786 16.043 1.222 1.00 54.78 87 GLY A N 1
ATOM 662 C CA . GLY A 1 87 ? -8.783 16.677 2.096 1.00 54.78 87 GLY A CA 1
ATOM 663 C C . GLY A 1 87 ? -8.908 16.321 3.586 1.00 54.78 87 GLY A C 1
ATOM 664 O O . GLY A 1 87 ? -8.148 16.842 4.400 1.00 54.78 87 GLY A O 1
ATOM 665 N N . SER A 1 88 ? -9.818 15.411 3.944 1.00 57.50 88 SER A N 1
ATOM 666 C CA . SER A 1 88 ? -9.887 14.823 5.281 1.00 57.50 88 SER A CA 1
ATOM 667 C C . SER A 1 88 ? -8.649 13.965 5.552 1.00 57.50 88 SER A C 1
ATOM 669 O O . SER A 1 88 ? -8.172 13.240 4.679 1.00 57.50 88 SER A O 1
ATOM 671 N N . ALA A 1 89 ? -8.124 14.068 6.771 1.00 62.03 89 ALA A N 1
ATOM 672 C CA . ALA A 1 89 ? -6.956 13.326 7.244 1.00 62.03 89 ALA A CA 1
ATOM 673 C C . ALA A 1 89 ? -7.291 11.906 7.737 1.00 62.03 89 ALA A C 1
ATOM 675 O O . ALA A 1 89 ? -6.415 11.242 8.291 1.00 62.03 89 ALA A O 1
ATOM 676 N N . ASP A 1 90 ? -8.543 11.484 7.585 1.00 82.50 90 ASP A N 1
ATOM 677 C CA . ASP A 1 90 ? -9.044 10.200 8.054 1.00 82.50 90 ASP A CA 1
ATOM 678 C C . ASP A 1 90 ? -8.599 9.047 7.154 1.00 82.50 90 ASP A C 1
ATOM 680 O O . ASP A 1 90 ? -8.305 9.224 5.968 1.00 82.50 90 ASP A O 1
ATOM 684 N N . LEU A 1 91 ? -8.560 7.848 7.737 1.00 88.62 91 LEU A N 1
ATOM 685 C CA . LEU A 1 91 ? -8.311 6.633 6.976 1.00 88.62 91 LEU A CA 1
ATOM 686 C C . LEU A 1 91 ? -9.428 6.430 5.947 1.00 88.62 91 LEU A C 1
ATOM 688 O O . LEU A 1 91 ? -10.608 6.619 6.246 1.00 88.62 91 LEU A O 1
ATOM 692 N N . VAL A 1 92 ? -9.059 6.003 4.745 1.00 90.56 92 VAL A N 1
ATOM 693 C CA . VAL A 1 92 ? -9.992 5.797 3.633 1.00 90.56 92 VAL A CA 1
ATOM 694 C C . VAL A 1 92 ? -10.108 4.312 3.343 1.00 90.56 92 VAL A C 1
ATOM 696 O O . VAL A 1 92 ? -9.099 3.609 3.337 1.00 90.56 92 VAL A O 1
ATOM 699 N N . ALA A 1 93 ? -11.323 3.827 3.089 1.00 92.12 93 ALA A N 1
ATOM 700 C CA . ALA A 1 93 ? -11.517 2.440 2.694 1.00 92.12 93 ALA A CA 1
ATOM 701 C C . ALA A 1 93 ? -10.924 2.192 1.298 1.00 92.12 93 ALA A C 1
ATOM 703 O O . ALA A 1 93 ? -11.207 2.921 0.345 1.00 92.12 93 ALA A O 1
ATOM 704 N N . LEU A 1 94 ? -10.113 1.144 1.177 1.00 91.94 94 LEU A N 1
ATOM 705 C CA . LEU A 1 94 ? -9.425 0.783 -0.058 1.00 91.94 94 LEU A CA 1
ATOM 706 C C . LEU A 1 94 ? -10.415 0.494 -1.193 1.00 91.94 94 LEU A C 1
ATOM 708 O O . LEU A 1 94 ? -10.220 0.971 -2.307 1.00 91.94 94 LEU A O 1
ATOM 712 N N . ASP A 1 95 ? -11.500 -0.222 -0.896 1.00 91.25 95 ASP A N 1
ATOM 713 C CA . ASP A 1 95 ? -12.541 -0.563 -1.871 1.00 91.25 95 ASP A CA 1
ATOM 714 C C . ASP A 1 95 ? -13.200 0.682 -2.493 1.00 91.25 95 ASP A C 1
ATOM 716 O O . ASP A 1 95 ? -13.393 0.735 -3.704 1.00 91.25 95 ASP A O 1
ATOM 720 N N . ASP A 1 96 ? -13.413 1.750 -1.711 1.00 90.69 96 ASP A N 1
ATOM 721 C CA . ASP A 1 96 ? -13.961 3.009 -2.237 1.00 90.69 96 ASP A CA 1
ATOM 722 C C . ASP A 1 96 ? -13.007 3.665 -3.252 1.00 90.69 96 ASP A C 1
ATOM 724 O O . ASP A 1 96 ? -13.447 4.298 -4.215 1.00 90.69 96 ASP A O 1
ATOM 728 N N . VAL A 1 97 ? -11.690 3.521 -3.064 1.00 89.81 97 VAL A N 1
ATOM 729 C CA . VAL A 1 97 ? -10.687 3.996 -4.031 1.00 89.81 97 VAL A CA 1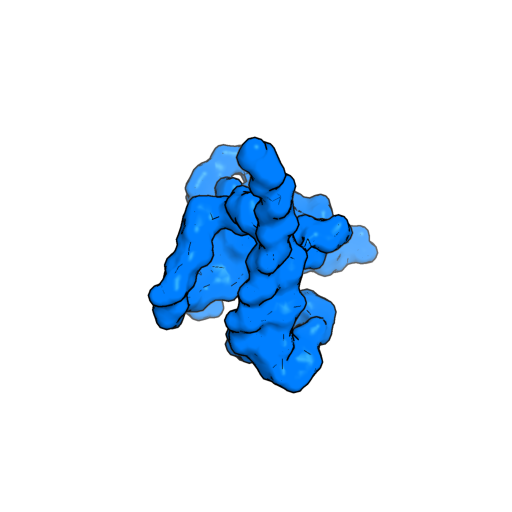
ATOM 730 C C . VAL A 1 97 ? -10.687 3.107 -5.277 1.00 89.81 97 VAL A C 1
ATOM 732 O O . VAL A 1 97 ? -10.677 3.623 -6.395 1.00 89.81 97 VAL A O 1
ATOM 735 N N . LEU A 1 98 ? -10.745 1.783 -5.105 1.00 90.56 98 LEU A N 1
ATOM 736 C CA . LEU A 1 98 ? -10.780 0.816 -6.207 1.00 90.56 98 LEU A CA 1
ATOM 737 C C . LEU A 1 98 ? -12.036 0.975 -7.076 1.00 90.56 98 LEU A C 1
ATOM 739 O O . LEU A 1 98 ? -11.933 0.970 -8.304 1.00 90.56 98 LEU A O 1
ATOM 743 N N . ALA A 1 99 ? -13.196 1.219 -6.469 1.00 90.38 99 ALA A N 1
ATOM 744 C CA . ALA A 1 99 ? -14.443 1.487 -7.179 1.00 90.38 99 ALA A CA 1
ATOM 745 C C . ALA A 1 99 ? -14.340 2.734 -8.076 1.00 90.38 99 ALA A C 1
ATOM 747 O O . ALA A 1 99 ? -14.784 2.717 -9.225 1.00 90.38 99 ALA A O 1
ATOM 748 N N . ARG A 1 100 ? -13.686 3.805 -7.601 1.00 88.56 100 ARG A N 1
ATOM 749 C CA . ARG A 1 100 ? -13.446 5.027 -8.399 1.00 88.56 100 ARG A CA 1
ATOM 750 C C . ARG A 1 100 ? -12.518 4.783 -9.583 1.00 88.56 100 ARG A C 1
ATOM 752 O O . ARG A 1 100 ? -12.673 5.428 -10.616 1.00 88.56 100 ARG A O 1
ATOM 759 N N . ILE A 1 101 ? -11.557 3.871 -9.438 1.00 86.44 101 ILE A N 1
ATOM 760 C CA . ILE A 1 101 ? -10.687 3.452 -10.541 1.00 86.44 101 ILE A CA 1
ATOM 761 C C . ILE A 1 101 ? -11.517 2.711 -11.598 1.00 86.44 101 ILE A C 1
ATOM 763 O O . ILE A 1 101 ? -11.400 3.025 -12.779 1.00 86.44 101 ILE A O 1
ATOM 767 N N . GLY A 1 102 ? -12.385 1.783 -11.180 1.00 80.62 102 GLY A N 1
ATOM 768 C CA . GLY A 1 102 ? -13.277 1.047 -12.083 1.00 80.62 102 GLY A CA 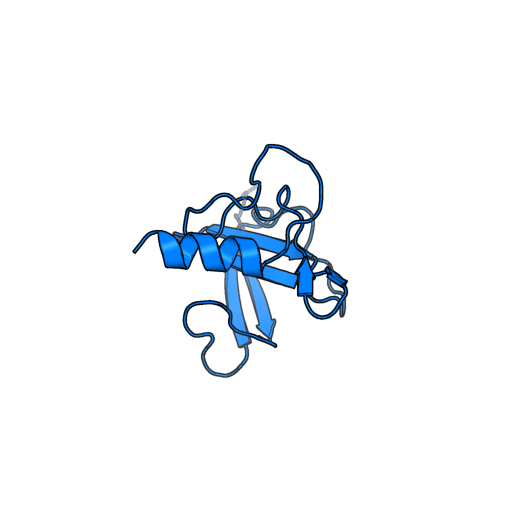1
ATOM 769 C C . GLY A 1 102 ? -14.291 1.934 -12.814 1.00 80.62 102 GLY A C 1
ATOM 770 O O . GLY A 1 102 ? -14.585 1.691 -13.978 1.00 80.62 102 GLY A O 1
ATOM 771 N N . ALA A 1 103 ? -14.770 3.002 -12.172 1.00 77.88 103 ALA A N 1
ATOM 772 C CA . ALA A 1 103 ? -15.712 3.958 -12.761 1.00 77.88 103 ALA A CA 1
ATOM 773 C C . ALA A 1 103 ? -15.088 4.932 -13.784 1.00 77.88 103 ALA A C 1
ATOM 775 O O . ALA A 1 103 ? -15.811 5.698 -14.416 1.00 77.88 103 ALA A O 1
ATOM 776 N N . ARG A 1 104 ? -13.754 4.954 -13.926 1.00 65.00 104 ARG A N 1
ATOM 777 C CA . ARG A 1 104 ? -13.034 5.825 -14.873 1.00 65.00 104 ARG A CA 1
ATOM 778 C C . ARG A 1 104 ? -12.893 5.208 -16.278 1.00 65.00 104 ARG A C 1
ATOM 780 O O . ARG A 1 104 ? -12.307 5.850 -17.148 1.00 65.00 104 ARG A O 1
ATOM 787 N N . HIS A 1 105 ? -13.398 3.989 -16.478 1.00 49.03 105 HIS A N 1
ATOM 788 C CA . HIS A 1 105 ? -13.380 3.263 -17.750 1.00 49.03 105 HIS A CA 1
ATOM 789 C C . HIS A 1 105 ? -14.651 3.470 -18.574 1.00 49.03 105 HIS A C 1
ATOM 791 O O . HIS A 1 105 ? -15.748 3.497 -17.975 1.00 49.03 105 HIS A O 1
#

Secondary structure (DSSP, 8-state):
-----PEEEEEEE-S--SSS---SSEEEEEEETTTSSS----SS--EEEEEETTEEEEEEEEEETTEEEE-TTTS-EETTEES-SSS--S-EEHHHHHHHHHTT-

Sequence (105 aa):
MYNGGGCETLEVKADHVYRGEAGDGTRQFKSRIGEWGPRFPVTEELIVVSEEAGSVSWSPATERDGRIFIDPKRLRSIAGVPTSATGSADLVALDDVLARIGARH

Foldseek 3Di:
DDPPFDKDKDWDQDPDDPDDDQPPRIHIAIDTVCLAPPDDPPDPFDKDWAADPSRIFIFTWDDDPNFTWGQCVRVQAHPNQGQDPDPDRDTGTPVVRSVVVVVVD

pLDDT: mean 75.64, std 14.51, range [33.38, 92.25]

Radius of gyration: 14.69 Å; chains: 1; bounding box: 49×33×29 Å